Protein AF-A0A939NWH2-F1 (afdb_monomer_lite)

pLDDT: mean 80.01, std 16.92, range [40.03, 95.81]

Structure (mmCIF, N/CA/C/O backbone):
data_AF-A0A939NWH2-F1
#
_entry.id   AF-A0A939NWH2-F1
#
loop_
_atom_site.group_PDB
_atom_site.id
_atom_site.type_symbol
_atom_site.label_atom_id
_atom_site.label_alt_id
_atom_site.label_comp_id
_atom_site.label_asym_id
_atom_site.label_entity_id
_atom_site.label_seq_id
_atom_site.pdbx_PDB_ins_code
_atom_site.Cartn_x
_atom_site.Cartn_y
_atom_si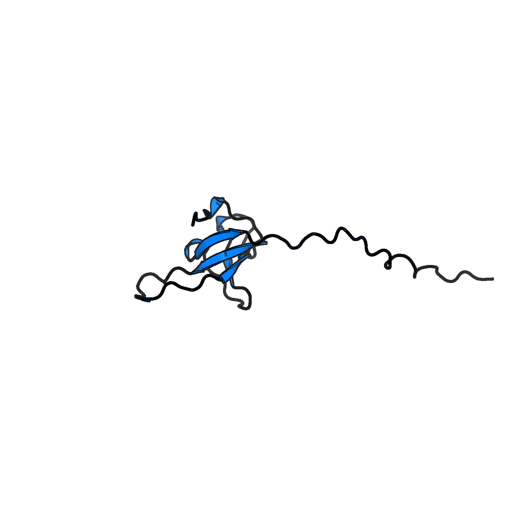te.Cartn_z
_atom_site.occupancy
_atom_site.B_iso_or_equiv
_atom_site.auth_seq_id
_atom_site.auth_comp_id
_atom_site.auth_asym_id
_atom_site.auth_atom_id
_atom_site.pdbx_PDB_model_num
ATOM 1 N N . MET A 1 1 ? -4.030 1.549 -19.768 1.00 60.06 1 MET A N 1
ATOM 2 C CA . MET A 1 1 ? -3.923 0.630 -18.614 1.00 60.06 1 MET A CA 1
ATOM 3 C C . MET A 1 1 ? -5.194 0.772 -17.807 1.00 60.06 1 MET A C 1
ATOM 5 O O . MET A 1 1 ? -5.603 1.903 -17.592 1.00 60.06 1 MET A O 1
ATOM 9 N N . ASN A 1 2 ? -5.837 -0.334 -17.429 1.00 82.50 2 ASN A N 1
ATOM 10 C CA . ASN A 1 2 ? -6.971 -0.271 -16.508 1.00 82.50 2 ASN A CA 1
ATOM 11 C C . ASN A 1 2 ? -6.433 0.001 -15.105 1.00 82.50 2 ASN A C 1
ATOM 13 O O . ASN A 1 2 ? -5.428 -0.592 -14.713 1.00 82.50 2 ASN A O 1
ATOM 17 N N . THR A 1 3 ? -7.073 0.913 -14.390 1.00 89.38 3 THR A N 1
ATOM 18 C CA . THR A 1 3 ? -6.744 1.224 -13.004 1.00 89.38 3 THR A CA 1
ATOM 19 C C . THR A 1 3 ? -7.545 0.341 -12.057 1.00 89.38 3 THR A C 1
ATOM 21 O O . THR A 1 3 ? -8.633 -0.133 -12.390 1.00 89.38 3 THR A O 1
ATOM 24 N N . ILE A 1 4 ? -6.983 0.096 -10.878 1.00 92.69 4 ILE A N 1
ATOM 25 C CA . ILE A 1 4 ? -7.623 -0.652 -9.798 1.00 92.69 4 ILE A CA 1
ATOM 26 C C . ILE A 1 4 ? -8.305 0.361 -8.877 1.00 92.69 4 ILE A C 1
ATOM 28 O O . ILE A 1 4 ? -7.662 1.292 -8.388 1.00 92.69 4 ILE A O 1
ATOM 32 N N . GLY A 1 5 ? -9.609 0.187 -8.657 1.00 91.56 5 GLY A N 1
ATOM 33 C CA . GLY A 1 5 ? -10.365 0.981 -7.690 1.00 91.56 5 GLY A CA 1
ATOM 34 C C . GLY A 1 5 ? -9.931 0.679 -6.255 1.00 91.56 5 GLY A C 1
ATOM 35 O O . GLY A 1 5 ? -9.465 -0.420 -5.954 1.00 91.56 5 GLY A O 1
ATOM 36 N N . THR A 1 6 ? -10.078 1.646 -5.349 1.00 90.06 6 THR A N 1
ATOM 37 C CA . THR A 1 6 ? -9.699 1.474 -3.935 1.00 90.06 6 THR A CA 1
ATOM 38 C C . THR A 1 6 ? -10.487 0.362 -3.235 1.00 90.06 6 THR A C 1
ATOM 40 O O . THR A 1 6 ? -9.985 -0.248 -2.296 1.00 90.06 6 THR A O 1
ATOM 43 N N . ASP A 1 7 ? -11.684 0.054 -3.730 1.00 90.56 7 ASP A N 1
ATOM 44 C CA . ASP A 1 7 ? -12.560 -1.044 -3.313 1.00 90.56 7 ASP A CA 1
ATOM 45 C C . ASP A 1 7 ? -12.028 -2.441 -3.680 1.00 90.56 7 ASP A C 1
ATOM 47 O O . ASP A 1 7 ? -12.427 -3.434 -3.074 1.00 90.56 7 ASP A O 1
ATOM 51 N N . GLN A 1 8 ? -11.107 -2.524 -4.643 1.00 92.56 8 GLN A N 1
ATOM 52 C CA . GLN A 1 8 ? -10.480 -3.771 -5.100 1.00 92.56 8 GLN A CA 1
ATOM 53 C C . GLN A 1 8 ? -9.097 -4.006 -4.475 1.00 92.56 8 GLN A C 1
ATOM 55 O O . GLN A 1 8 ? -8.423 -4.995 -4.782 1.00 92.56 8 GLN A O 1
ATOM 60 N N . LEU A 1 9 ? -8.640 -3.086 -3.624 1.00 93.69 9 LEU A N 1
ATOM 61 C CA . LEU A 1 9 ? -7.378 -3.235 -2.919 1.00 93.69 9 LEU A CA 1
ATOM 62 C C . LEU A 1 9 ? -7.504 -4.276 -1.808 1.00 93.69 9 LEU A C 1
ATOM 64 O O . LEU A 1 9 ? -8.536 -4.431 -1.163 1.00 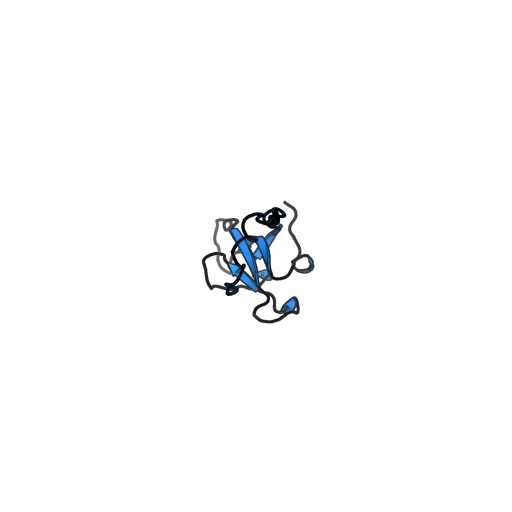93.69 9 LEU A O 1
ATOM 68 N N . GLU A 1 10 ? -6.409 -4.984 -1.570 1.00 94.31 10 GLU A N 1
ATOM 69 C CA . GLU A 1 10 ? -6.297 -5.950 -0.490 1.00 94.31 10 GLU A CA 1
ATOM 70 C C . GLU A 1 10 ? -5.369 -5.424 0.610 1.00 94.31 10 GLU A C 1
ATOM 72 O O . GLU A 1 10 ? -4.333 -4.813 0.316 1.00 94.31 10 GLU A O 1
ATOM 77 N N . PRO A 1 11 ? -5.673 -5.727 1.881 1.00 94.38 11 PRO A N 1
ATOM 78 C CA . PRO A 1 11 ? -4.849 -5.303 3.000 1.00 94.38 11 PRO A CA 1
ATOM 79 C C . PRO A 1 11 ? -3.475 -5.983 2.959 1.00 94.38 11 PRO A C 1
ATOM 81 O O . PRO A 1 11 ? -3.364 -7.183 2.696 1.00 94.38 11 PRO A O 1
ATOM 84 N N . ASN A 1 12 ? -2.417 -5.236 3.284 1.00 92.75 12 ASN A N 1
ATOM 85 C CA . ASN A 1 12 ? -1.039 -5.738 3.368 1.00 92.75 12 ASN A CA 1
ATOM 86 C C . ASN A 1 12 ? -0.544 -6.394 2.066 1.00 92.75 12 ASN A C 1
ATOM 88 O O . ASN A 1 12 ? 0.208 -7.375 2.083 1.00 92.75 12 ASN A O 1
ATOM 92 N N . ARG A 1 13 ? -0.989 -5.866 0.922 1.00 94.38 13 ARG A N 1
ATOM 93 C CA . ARG A 1 13 ? -0.533 -6.259 -0.416 1.00 94.38 13 ARG A CA 1
ATOM 94 C C . ARG A 1 13 ? 0.226 -5.131 -1.093 1.00 94.38 13 ARG A C 1
ATOM 96 O O . ARG A 1 13 ? 0.073 -3.964 -0.743 1.00 94.38 13 ARG A O 1
ATOM 103 N N . PHE A 1 14 ? 1.038 -5.516 -2.070 1.00 94.94 14 PHE A N 1
ATOM 104 C CA . PHE A 1 14 ? 1.852 -4.606 -2.860 1.00 94.94 14 PHE A CA 1
ATOM 105 C C . PHE A 1 14 ? 1.207 -4.354 -4.219 1.00 94.94 14 PHE A C 1
ATOM 107 O O . PHE A 1 14 ? 0.665 -5.279 -4.831 1.00 94.94 14 PHE A O 1
ATOM 114 N N . TYR A 1 15 ? 1.297 -3.119 -4.697 1.00 95.56 15 TYR A N 1
ATOM 115 C CA . TYR A 1 15 ? 0.751 -2.690 -5.979 1.00 95.56 15 TYR A CA 1
ATOM 116 C C . TYR A 1 15 ? 1.740 -1.778 -6.696 1.00 95.56 15 TYR A C 1
ATOM 118 O O . TYR A 1 15 ? 2.457 -1.007 -6.064 1.00 95.56 15 TYR A O 1
ATOM 126 N N . TRP A 1 16 ? 1.743 -1.854 -8.023 1.00 94.94 16 TRP A N 1
ATOM 127 C CA . TRP A 1 16 ? 2.293 -0.802 -8.865 1.00 94.94 16 TRP A CA 1
ATOM 128 C C . TRP A 1 16 ? 1.332 0.375 -8.846 1.00 94.94 16 TRP A C 1
ATOM 130 O O . TRP A 1 16 ? 0.163 0.221 -9.224 1.00 94.94 16 TRP A O 1
ATOM 140 N N . ALA A 1 17 ? 1.819 1.526 -8.409 1.00 94.06 17 ALA A N 1
ATOM 141 C CA . ALA A 1 17 ? 1.031 2.737 -8.304 1.00 94.06 17 ALA A CA 1
ATOM 142 C C . ALA A 1 17 ? 1.829 3.945 -8.783 1.00 94.06 17 ALA A C 1
ATOM 144 O O . ALA A 1 17 ? 3.057 3.933 -8.816 1.00 94.06 17 ALA A O 1
ATOM 145 N N . ARG A 1 18 ? 1.110 4.996 -9.156 1.00 91.81 18 ARG A N 1
ATOM 146 C CA . ARG A 1 18 ? 1.678 6.306 -9.450 1.00 91.81 18 ARG A CA 1
ATOM 147 C C . ARG A 1 18 ? 1.106 7.306 -8.471 1.00 91.81 18 ARG A C 1
ATOM 149 O O . ARG A 1 18 ? -0.112 7.376 -8.300 1.00 91.81 18 ARG A O 1
ATOM 156 N N . ARG A 1 19 ? 1.977 8.103 -7.864 1.00 89.94 19 ARG A N 1
ATOM 157 C CA . ARG A 1 19 ? 1.552 9.217 -7.026 1.00 89.94 19 ARG A CA 1
ATOM 158 C C . ARG A 1 19 ? 0.920 10.305 -7.892 1.00 89.94 19 ARG A C 1
ATOM 160 O O . ARG A 1 19 ? 1.458 10.680 -8.930 1.00 89.94 19 ARG A O 1
ATOM 167 N N . LEU A 1 20 ? -0.237 10.802 -7.480 1.00 87.62 20 LEU A N 1
ATOM 168 C CA . LEU A 1 20 ? -0.883 11.926 -8.139 1.00 87.62 20 LEU A CA 1
ATOM 169 C C . LEU A 1 20 ? -0.241 13.235 -7.655 1.00 87.62 20 LEU A C 1
ATOM 171 O O . LEU A 1 20 ? 0.068 13.363 -6.464 1.00 87.62 20 LEU A O 1
ATOM 175 N N . PRO A 1 21 ? -0.045 14.225 -8.543 1.00 80.00 21 PRO A N 1
ATOM 176 C CA . PRO A 1 21 ? 0.450 15.530 -8.134 1.00 80.00 21 PRO A CA 1
ATOM 177 C C . PRO A 1 21 ? -0.514 16.161 -7.125 1.00 80.00 21 PRO A C 1
ATOM 179 O O . PRO A 1 21 ? -1.739 16.071 -7.259 1.00 80.00 21 PRO A O 1
ATOM 182 N N . ALA A 1 22 ? 0.040 16.813 -6.102 1.00 71.00 22 ALA A N 1
ATOM 183 C CA . ALA A 1 22 ? -0.768 17.521 -5.122 1.00 71.00 22 ALA A CA 1
ATOM 184 C C . ALA A 1 22 ? -1.582 18.625 -5.816 1.00 71.00 22 ALA A C 1
ATOM 186 O O . ALA A 1 22 ? -1.089 19.327 -6.705 1.00 71.00 22 ALA A O 1
ATOM 187 N N . LYS A 1 23 ? -2.849 18.792 -5.415 1.00 65.56 23 LYS A N 1
ATOM 188 C CA . LYS A 1 23 ? -3.705 19.858 -5.952 1.00 65.56 23 LYS A CA 1
ATOM 189 C C . LYS A 1 23 ? -3.019 21.213 -5.750 1.00 65.56 23 LYS A C 1
ATOM 191 O O . LYS A 1 23 ? -2.794 21.627 -4.618 1.00 65.56 23 LYS A O 1
ATOM 196 N N . GLY A 1 24 ? -2.720 21.899 -6.853 1.00 61.69 24 GLY A N 1
ATOM 197 C CA . GLY A 1 24 ? -2.060 23.209 -6.855 1.00 61.69 24 GLY A CA 1
ATOM 198 C C . GLY A 1 24 ? -0.579 23.184 -7.235 1.00 61.69 24 GLY A C 1
ATOM 199 O O . GLY A 1 24 ? 0.020 24.248 -7.363 1.00 61.69 24 GLY A O 1
ATOM 200 N N . THR A 1 25 ? 0.014 22.009 -7.461 1.00 58.44 25 THR A N 1
ATOM 201 C CA . THR A 1 25 ? 1.380 21.897 -7.984 1.00 58.44 25 THR A CA 1
ATOM 202 C C . THR A 1 25 ? 1.328 21.572 -9.474 1.00 58.44 25 THR A C 1
ATOM 204 O O . THR A 1 25 ? 0.959 20.468 -9.868 1.00 58.44 25 THR A O 1
ATOM 207 N N . SER A 1 26 ? 1.696 22.539 -10.316 1.00 54.72 26 SER A N 1
ATOM 208 C CA . SER A 1 26 ? 1.912 22.329 -11.752 1.00 54.72 26 SER A CA 1
ATOM 209 C C . SER A 1 26 ? 3.227 21.580 -11.962 1.00 54.72 26 SER A C 1
ATOM 211 O O . SER A 1 26 ? 4.223 22.165 -12.378 1.00 54.72 26 SER A O 1
ATOM 213 N N . ILE A 1 27 ? 3.270 20.300 -11.598 1.00 57.97 27 ILE A N 1
ATOM 214 C CA . ILE A 1 27 ? 4.378 19.436 -12.001 1.00 57.97 27 ILE A CA 1
ATOM 215 C C . ILE A 1 27 ? 4.036 18.964 -13.413 1.00 57.97 27 ILE A C 1
ATOM 217 O O . ILE A 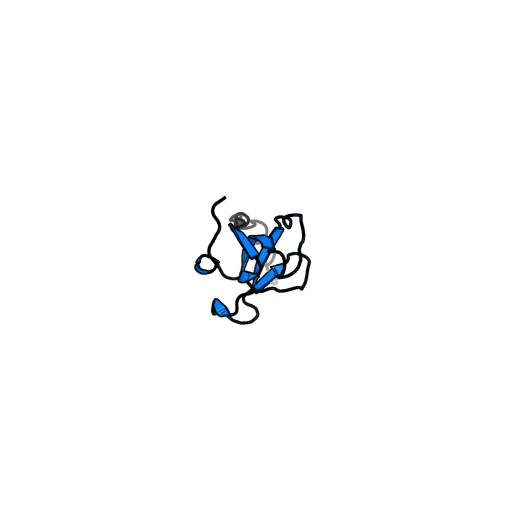1 27 ? 3.048 18.263 -13.617 1.00 57.97 27 ILE A O 1
ATOM 221 N N . SER A 1 28 ? 4.816 19.430 -14.387 1.00 53.69 28 SER A N 1
ATOM 222 C CA . SER A 1 28 ? 4.636 19.131 -15.814 1.00 53.69 28 SER A CA 1
ATOM 223 C C . SER A 1 28 ? 4.946 17.676 -16.172 1.00 53.69 28 SER A C 1
ATOM 225 O O . SER A 1 28 ? 4.576 17.230 -17.252 1.00 53.69 28 SER A O 1
ATOM 227 N N . GLU A 1 29 ? 5.582 16.934 -15.265 1.00 58.47 29 GLU A N 1
ATOM 228 C CA . GLU A 1 29 ? 5.988 15.551 -15.483 1.00 58.47 29 GLU A CA 1
ATOM 229 C C . GLU A 1 29 ? 5.115 14.586 -14.666 1.00 58.47 29 GLU A C 1
ATOM 231 O O . GLU A 1 29 ? 4.904 14.806 -13.466 1.00 58.47 29 GLU A O 1
ATOM 236 N N . PRO A 1 30 ? 4.591 13.512 -15.284 1.00 63.44 30 PRO A N 1
ATOM 237 C CA . PRO A 1 30 ? 3.892 12.467 -14.553 1.00 63.44 30 PRO A CA 1
ATOM 238 C C . PRO A 1 30 ? 4.857 11.819 -13.556 1.00 63.44 30 PRO A C 1
ATOM 240 O O . PRO A 1 30 ? 5.974 11.466 -13.922 1.00 63.44 30 PRO A O 1
ATOM 243 N N . SER A 1 31 ? 4.432 11.646 -12.302 1.00 76.31 31 SER A N 1
ATOM 244 C CA . SER A 1 31 ? 5.236 10.917 -11.319 1.00 76.31 31 SER A CA 1
ATOM 245 C C . SER A 1 31 ? 5.532 9.497 -11.804 1.00 76.31 31 SER A C 1
ATOM 247 O O . SER A 1 31 ? 4.707 8.879 -12.488 1.00 76.31 31 SER A O 1
ATOM 249 N N . ASP A 1 32 ? 6.704 8.987 -11.435 1.00 86.31 32 ASP A N 1
ATOM 250 C CA . ASP A 1 32 ? 7.115 7.633 -11.784 1.00 86.31 32 ASP A CA 1
ATOM 251 C C . ASP A 1 32 ? 6.181 6.582 -11.166 1.00 86.31 32 ASP A C 1
ATOM 253 O O . ASP A 1 32 ? 5.512 6.807 -10.152 1.00 86.31 32 ASP A O 1
ATOM 257 N N . ILE A 1 33 ? 6.119 5.420 -11.818 1.00 91.25 33 ILE A N 1
ATOM 258 C CA . ILE A 1 33 ? 5.400 4.258 -11.301 1.00 91.25 33 ILE A CA 1
ATOM 259 C C . ILE A 1 33 ? 6.319 3.535 -10.317 1.00 91.25 33 ILE A C 1
ATOM 261 O O . ILE A 1 33 ? 7.413 3.103 -10.677 1.00 91.25 33 ILE A O 1
ATOM 265 N N . GLU A 1 34 ? 5.845 3.354 -9.092 1.00 92.38 34 GLU A N 1
ATOM 266 C CA . GLU A 1 34 ? 6.587 2.737 -7.996 1.00 92.38 34 GLU A CA 1
ATOM 267 C C . GLU A 1 34 ? 5.796 1.592 -7.348 1.00 92.38 34 GLU A C 1
ATOM 269 O O . GLU A 1 34 ? 4.586 1.439 -7.549 1.00 92.38 34 GLU A O 1
ATOM 274 N N . VAL A 1 35 ? 6.494 0.749 -6.584 1.00 93.62 35 VAL A N 1
ATOM 275 C CA . VAL A 1 35 ? 5.856 -0.299 -5.780 1.00 93.62 35 VAL A CA 1
ATOM 276 C C . VAL A 1 35 ? 5.496 0.277 -4.421 1.00 93.62 35 VAL A C 1
ATOM 278 O O . VAL A 1 35 ? 6.364 0.735 -3.681 1.00 93.62 35 VAL A O 1
ATOM 281 N N . VAL A 1 36 ? 4.220 0.176 -4.066 1.00 94.75 36 VAL A N 1
ATOM 282 C CA . VAL A 1 36 ? 3.692 0.621 -2.774 1.00 94.75 36 VAL A CA 1
ATOM 283 C C . VAL A 1 36 ? 2.989 -0.513 -2.045 1.00 94.75 36 VAL A C 1
ATOM 285 O O . VAL A 1 36 ? 2.540 -1.478 -2.668 1.00 94.75 36 VAL A O 1
ATOM 288 N N . GLN A 1 37 ? 2.863 -0.395 -0.725 1.00 95.75 37 GLN A N 1
ATOM 289 C CA . GLN A 1 37 ? 2.128 -1.337 0.115 1.00 95.75 37 GLN A CA 1
ATOM 290 C C . GLN A 1 37 ? 0.843 -0.705 0.655 1.00 95.75 37 GLN A C 1
ATOM 292 O O . GLN A 1 37 ? 0.870 0.396 1.198 1.00 95.75 37 GLN A O 1
ATOM 297 N N . ILE A 1 38 ? -0.268 -1.441 0.600 1.00 95.81 38 ILE A N 1
ATOM 298 C CA . ILE A 1 38 ? -1.489 -1.088 1.333 1.00 95.81 38 ILE A CA 1
ATOM 299 C C . ILE A 1 38 ? -1.295 -1.453 2.803 1.00 95.81 38 ILE A C 1
ATOM 301 O O . ILE A 1 38 ? -1.196 -2.630 3.153 1.00 95.81 38 ILE A O 1
ATOM 305 N N . SER A 1 39 ? -1.215 -0.447 3.664 1.00 94.06 39 SER A N 1
ATOM 306 C CA . SER A 1 39 ? -0.984 -0.589 5.096 1.00 94.06 39 SER A CA 1
ATOM 307 C C . SER A 1 39 ? -2.285 -0.470 5.882 1.00 94.06 39 SER A C 1
ATOM 309 O O . SER A 1 39 ? -3.047 0.480 5.712 1.00 94.06 39 SER A O 1
ATOM 311 N N . THR A 1 40 ? -2.499 -1.410 6.802 1.00 94.50 40 THR A N 1
ATOM 312 C CA . THR A 1 40 ? -3.637 -1.422 7.737 1.00 94.50 40 THR A CA 1
ATOM 313 C C . THR A 1 40 ? -3.244 -0.962 9.143 1.00 94.50 40 THR A C 1
ATOM 315 O O . THR A 1 40 ? -3.885 -1.340 10.120 1.00 94.50 40 THR A O 1
ATOM 318 N N . VAL A 1 41 ? -2.147 -0.206 9.278 1.00 92.44 41 VAL A N 1
ATOM 319 C CA . VAL A 1 41 ? -1.583 0.164 10.590 1.00 92.44 41 VAL A CA 1
ATOM 320 C C . VAL A 1 41 ? -2.546 0.998 11.443 1.00 92.44 41 VAL A C 1
ATOM 322 O O . VAL A 1 41 ? -2.551 0.860 12.662 1.00 92.44 41 VAL A O 1
ATOM 325 N N . PHE A 1 42 ? -3.392 1.818 10.814 1.00 87.81 42 PHE A N 1
ATOM 326 C CA . PHE A 1 42 ? -4.361 2.676 11.505 1.00 87.81 42 PHE A CA 1
ATOM 327 C C . PHE A 1 42 ? -5.728 2.018 11.717 1.00 87.81 42 PHE A C 1
ATOM 329 O O . PHE A 1 42 ? -6.555 2.551 12.451 1.00 87.81 42 PHE A O 1
ATOM 336 N N . GLY A 1 43 ? -5.982 0.862 11.103 1.00 89.06 43 GLY A N 1
ATOM 337 C CA . GLY A 1 43 ? -7.260 0.178 11.230 1.00 89.06 43 GLY A CA 1
ATOM 338 C C . GLY A 1 43 ? -7.460 -0.922 10.196 1.00 89.06 43 GLY A C 1
ATOM 339 O O . GLY A 1 43 ? -6.876 -0.916 9.113 1.00 89.06 43 GLY A O 1
ATOM 340 N N . ALA A 1 44 ? -8.315 -1.882 10.548 1.00 88.62 44 ALA A N 1
ATOM 341 C CA . ALA A 1 44 ? -8.671 -2.989 9.667 1.00 88.62 44 ALA A CA 1
ATOM 342 C C . ALA A 1 44 ? -9.711 -2.595 8.605 1.00 88.62 44 ALA A C 1
ATOM 344 O O . ALA A 1 44 ? -9.709 -3.179 7.523 1.00 88.62 44 ALA A O 1
ATOM 345 N N . ALA A 1 45 ? -10.578 -1.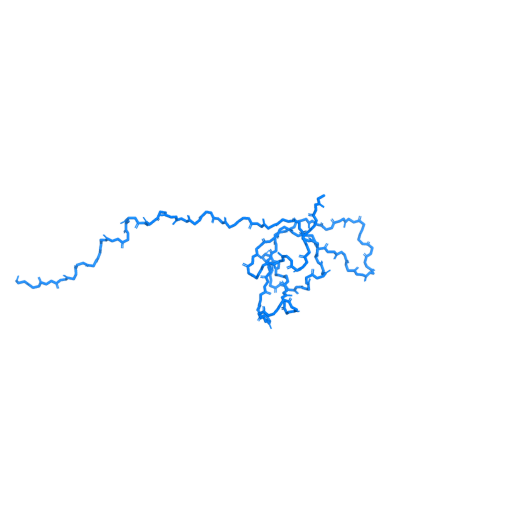615 8.888 1.00 88.62 45 ALA A N 1
ATOM 346 C CA . ALA A 1 45 ? -11.557 -1.133 7.917 1.00 88.62 45 ALA A CA 1
ATOM 347 C C . ALA A 1 45 ? -10.868 -0.351 6.789 1.00 88.62 45 ALA A C 1
ATOM 349 O O . ALA A 1 45 ? -9.901 0.372 7.032 1.00 88.62 45 ALA A O 1
ATOM 350 N N . CYS A 1 46 ? -11.370 -0.504 5.561 1.00 88.06 46 CYS A N 1
ATOM 351 C CA . CYS A 1 46 ? -10.747 0.042 4.351 1.00 88.06 46 CYS A CA 1
ATOM 352 C C . CYS A 1 46 ? -10.624 1.571 4.347 1.00 88.06 46 CYS A C 1
ATOM 354 O O . CYS A 1 46 ? -9.719 2.106 3.715 1.00 88.06 46 CYS A O 1
ATOM 356 N N . GLU A 1 47 ? -11.477 2.267 5.097 1.00 89.75 47 GLU A N 1
ATOM 357 C CA . GLU A 1 47 ? -11.417 3.720 5.288 1.00 89.75 47 GLU A CA 1
ATOM 358 C C . GLU A 1 47 ? -10.158 4.195 6.034 1.00 89.75 47 GLU A C 1
ATOM 360 O O . GLU A 1 47 ? -9.759 5.345 5.880 1.00 89.75 47 GLU A O 1
ATOM 365 N N . PHE A 1 48 ? -9.512 3.315 6.810 1.00 90.75 48 PHE A N 1
ATOM 366 C CA . PHE A 1 48 ? -8.285 3.620 7.559 1.00 90.75 48 PHE A CA 1
ATOM 367 C C . PHE A 1 48 ? -7.014 3.129 6.859 1.00 90.75 48 PHE A C 1
ATOM 369 O O . PHE A 1 48 ? -5.916 3.227 7.416 1.00 90.75 48 PHE A O 1
ATOM 376 N N . TRP A 1 49 ? -7.136 2.535 5.672 1.00 95.62 49 TRP A N 1
ATOM 377 C CA . TRP A 1 49 ? -5.973 2.032 4.955 1.00 95.62 49 TRP A CA 1
ATOM 378 C C . TRP A 1 49 ? -5.169 3.180 4.352 1.00 95.62 49 TRP A C 1
ATOM 380 O O . TRP A 1 49 ? -5.711 4.171 3.870 1.00 95.62 49 TRP A O 1
ATOM 390 N N . THR A 1 50 ? -3.852 3.015 4.354 1.00 94.94 50 THR A N 1
ATOM 391 C CA . THR A 1 50 ? -2.902 3.998 3.818 1.00 94.94 50 THR A CA 1
ATOM 392 C C . THR A 1 50 ? -1.944 3.336 2.840 1.00 94.94 50 THR A C 1
ATOM 394 O O . THR A 1 50 ? -1.806 2.113 2.806 1.00 94.94 50 THR A O 1
ATOM 397 N N . VAL A 1 51 ? -1.271 4.144 2.034 1.00 95.12 51 VAL A N 1
ATOM 398 C CA . VAL A 1 51 ? -0.204 3.722 1.130 1.00 95.12 51 VAL A CA 1
ATOM 399 C C . VAL A 1 51 ? 1.132 3.960 1.817 1.00 95.12 51 VAL A C 1
ATOM 401 O O . VAL A 1 51 ? 1.452 5.101 2.133 1.00 95.12 51 VAL A O 1
ATOM 404 N N . ALA A 1 52 ? 1.910 2.903 2.034 1.00 94.38 52 ALA A N 1
ATOM 405 C CA . ALA A 1 52 ? 3.296 2.995 2.478 1.00 94.38 52 ALA A CA 1
ATOM 406 C C . ALA A 1 52 ? 4.234 2.864 1.270 1.00 94.38 52 ALA A C 1
ATOM 408 O O . ALA A 1 52 ? 4.146 1.892 0.510 1.00 94.38 52 ALA A O 1
ATOM 409 N N . VAL A 1 53 ? 5.127 3.839 1.099 1.00 90.00 53 VAL A N 1
ATOM 410 C CA . VAL A 1 53 ? 6.136 3.826 0.031 1.00 90.00 53 VAL A CA 1
ATOM 411 C C . VAL A 1 53 ? 7.285 2.907 0.437 1.00 90.00 53 VAL A C 1
ATOM 413 O O . VAL A 1 53 ? 7.843 3.035 1.525 1.00 90.00 53 VAL A O 1
ATOM 416 N N . VAL A 1 54 ? 7.651 1.956 -0.425 1.00 86.56 54 VAL A N 1
ATOM 417 C CA . VAL A 1 54 ? 8.717 0.996 -0.110 1.00 86.56 54 VAL A CA 1
ATOM 418 C C . VAL A 1 54 ? 10.058 1.726 -0.012 1.00 86.56 54 VAL A C 1
ATOM 420 O O . VAL A 1 54 ? 10.502 2.358 -0.962 1.00 86.56 54 VAL A O 1
ATOM 423 N N . GLY A 1 55 ? 10.721 1.614 1.141 1.00 82.94 55 GLY A N 1
ATOM 424 C CA . GLY A 1 55 ? 11.990 2.300 1.411 1.00 82.94 55 GLY A CA 1
ATOM 425 C C . GLY A 1 55 ? 11.844 3.678 2.066 1.00 82.94 55 GLY A C 1
ATOM 426 O O . GLY A 1 55 ? 12.857 4.273 2.424 1.00 82.94 55 GLY A O 1
ATOM 427 N N . SER A 1 56 ? 10.612 4.148 2.284 1.00 83.75 56 SER A N 1
ATOM 428 C CA . SER A 1 56 ? 10.291 5.314 3.113 1.00 83.75 56 SER A CA 1
ATOM 429 C C . SER A 1 56 ? 9.414 4.889 4.301 1.00 83.75 56 SER A C 1
ATOM 431 O O . SER A 1 56 ? 8.785 3.831 4.275 1.00 83.75 56 SER A O 1
ATOM 433 N N . ASP A 1 57 ? 9.374 5.698 5.361 1.00 84.56 57 ASP A N 1
ATOM 434 C CA . ASP A 1 57 ? 8.387 5.548 6.449 1.00 84.56 57 ASP A CA 1
ATOM 435 C C . ASP A 1 57 ? 7.145 6.436 6.224 1.00 84.56 57 ASP A C 1
ATOM 437 O O . ASP A 1 57 ? 6.203 6.458 7.022 1.00 84.56 57 ASP A O 1
ATOM 441 N N . GLU A 1 58 ? 7.119 7.168 5.108 1.00 88.62 58 GLU A N 1
ATOM 442 C CA . GLU A 1 58 ? 5.992 8.007 4.729 1.00 88.62 58 GLU A CA 1
ATOM 443 C C . GLU A 1 58 ? 4.760 7.173 4.374 1.00 88.62 58 GLU A C 1
ATOM 445 O O . GLU A 1 58 ? 4.825 6.134 3.706 1.00 88.62 58 GLU A O 1
ATOM 450 N N . ARG A 1 59 ? 3.608 7.677 4.820 1.00 91.69 59 ARG A N 1
ATOM 451 C CA . ARG A 1 59 ? 2.295 7.092 4.573 1.00 91.69 59 ARG A CA 1
ATOM 452 C C . ARG A 1 59 ? 1.367 8.150 4.007 1.00 91.69 59 ARG A C 1
ATOM 454 O O . ARG A 1 59 ? 1.357 9.285 4.477 1.00 91.69 59 ARG A O 1
ATOM 461 N N . PHE A 1 60 ? 0.582 7.758 3.018 1.00 91.69 60 PHE A N 1
ATOM 462 C CA . PHE A 1 60 ? -0.315 8.647 2.291 1.00 91.69 60 PHE A CA 1
ATOM 463 C C . PHE A 1 60 ? -1.714 8.047 2.178 1.00 91.69 60 PHE A C 1
ATOM 465 O O . PHE A 1 60 ? -1.901 6.838 2.320 1.00 91.69 60 PHE A O 1
ATOM 472 N N . ASP A 1 61 ? -2.694 8.887 1.868 1.00 92.00 61 ASP A N 1
ATOM 473 C CA . ASP A 1 61 ? -4.048 8.431 1.567 1.00 92.00 61 ASP A CA 1
ATOM 474 C C . ASP A 1 61 ? -4.087 7.624 0.264 1.00 92.00 61 ASP A C 1
ATOM 476 O O . ASP A 1 61 ? -3.362 7.916 -0.690 1.00 92.00 61 ASP A O 1
ATOM 480 N N . LEU A 1 62 ? -5.000 6.649 0.179 1.00 92.81 62 LEU A N 1
ATOM 481 C CA . LEU A 1 62 ? -5.222 5.875 -1.051 1.00 92.81 62 LEU A CA 1
ATOM 482 C C . LEU A 1 62 ? -5.574 6.776 -2.247 1.00 92.81 62 LEU A C 1
ATOM 484 O O . LEU A 1 62 ? -5.196 6.484 -3.375 1.00 92.81 62 LEU A O 1
ATOM 488 N N . SER A 1 63 ? -6.275 7.886 -2.001 1.00 91.75 63 SER A N 1
ATOM 489 C CA . SER A 1 63 ? -6.697 8.849 -3.027 1.00 91.75 63 SER A CA 1
ATOM 490 C C . SER A 1 63 ? -5.549 9.674 -3.614 1.00 91.75 63 SER A C 1
ATOM 492 O O . SER A 1 63 ? -5.728 10.313 -4.651 1.00 91.75 63 SER A O 1
ATOM 494 N N . ALA A 1 64 ? -4.372 9.661 -2.981 1.00 91.06 64 ALA A N 1
ATOM 495 C CA . ALA A 1 64 ? -3.170 10.302 -3.503 1.00 91.06 64 ALA A CA 1
ATOM 496 C C . ALA A 1 64 ? -2.461 9.449 -4.570 1.00 91.06 64 ALA A C 1
ATOM 498 O O . ALA A 1 64 ? -1.441 9.880 -5.108 1.00 91.06 64 ALA A O 1
ATOM 499 N N . PHE A 1 65 ? -2.974 8.250 -4.868 1.00 92.44 65 PHE A N 1
ATOM 500 C CA . PHE A 1 65 ? -2.355 7.290 -5.773 1.00 92.44 65 PHE A CA 1
ATOM 501 C C . PHE A 1 65 ? -3.343 6.753 -6.806 1.00 92.44 65 PHE A C 1
ATOM 503 O O . PHE A 1 65 ? -4.529 6.557 -6.550 1.00 92.44 65 PHE A O 1
ATOM 510 N N . GLU A 1 66 ? -2.808 6.467 -7.985 1.00 93.69 66 GLU A N 1
ATOM 511 C CA . GLU A 1 66 ? -3.466 5.695 -9.029 1.00 93.69 66 GLU A CA 1
ATOM 512 C C . GLU A 1 66 ? -2.846 4.295 -9.062 1.00 93.69 66 GLU A C 1
ATOM 514 O O . GLU A 1 66 ? -1.634 4.156 -9.233 1.00 93.69 66 GLU A O 1
ATOM 519 N N . PHE A 1 67 ? -3.660 3.254 -8.881 1.00 94.56 67 PHE A N 1
ATOM 520 C CA . PHE A 1 67 ? -3.198 1.866 -8.807 1.00 94.56 67 PHE A CA 1
ATOM 521 C C . PHE A 1 67 ? -3.372 1.156 -10.150 1.00 94.56 67 PHE A C 1
ATOM 523 O O . PHE A 1 67 ? -4.417 1.285 -10.786 1.00 94.56 67 PHE A O 1
ATOM 530 N N . PHE A 1 68 ? -2.380 0.362 -10.562 1.00 93.69 68 PHE A N 1
ATOM 531 C CA . PHE A 1 68 ? -2.381 -0.316 -11.866 1.00 93.69 68 PHE A CA 1
ATOM 532 C C . PHE A 1 68 ? -2.478 -1.835 -11.764 1.00 93.69 68 PHE A C 1
ATOM 534 O O . PHE A 1 68 ? -3.346 -2.447 -12.379 1.00 93.69 68 PHE A O 1
ATOM 541 N N . GLN A 1 69 ? -1.565 -2.468 -11.022 1.00 94.06 69 GLN A N 1
ATOM 542 C CA . GLN A 1 69 ? -1.489 -3.926 -10.949 1.00 94.06 69 GLN A CA 1
ATOM 543 C C . GLN A 1 69 ? -0.995 -4.378 -9.579 1.00 94.06 69 GLN A C 1
ATOM 545 O O . GLN A 1 69 ? -0.031 -3.832 -9.045 1.00 94.06 69 GLN A O 1
ATOM 550 N N . LYS A 1 70 ? -1.618 -5.427 -9.040 1.00 94.88 70 LYS A N 1
ATOM 551 C CA . LYS A 1 70 ? -1.121 -6.124 -7.854 1.00 94.88 70 LYS A CA 1
ATOM 552 C C . LYS A 1 70 ? 0.226 -6.783 -8.156 1.00 94.88 70 LYS A C 1
ATOM 554 O O . LYS A 1 70 ? 0.377 -7.479 -9.163 1.00 94.88 70 LYS A O 1
ATOM 559 N N . VAL A 1 71 ? 1.199 -6.588 -7.275 1.00 93.50 71 VAL A N 1
ATOM 560 C CA . VAL A 1 71 ? 2.478 -7.296 -7.348 1.00 93.50 71 VAL A CA 1
ATOM 561 C C . VAL A 1 71 ? 2.234 -8.748 -6.924 1.00 93.50 71 VAL A C 1
ATOM 563 O O . VAL A 1 71 ? 1.672 -8.981 -5.846 1.00 93.50 71 VAL A O 1
ATOM 566 N N . PRO A 1 72 ? 2.610 -9.737 -7.753 1.00 90.00 72 PRO A N 1
ATOM 567 C CA . PRO A 1 72 ? 2.429 -11.135 -7.402 1.00 90.00 72 PRO A CA 1
ATOM 568 C C . PRO A 1 72 ? 3.254 -11.465 -6.161 1.00 90.00 72 PRO A C 1
ATOM 570 O O . PRO A 1 72 ? 4.409 -11.055 -6.031 1.00 90.00 72 PRO A O 1
ATOM 573 N N . SER A 1 73 ? 2.660 -12.224 -5.242 1.00 83.56 73 SER A N 1
ATOM 574 C CA . SER A 1 73 ? 3.429 -12.795 -4.145 1.00 83.56 73 SER A CA 1
ATOM 575 C C . SER A 1 73 ? 4.507 -13.712 -4.719 1.00 83.56 73 SER A C 1
ATOM 577 O O . SER A 1 73 ? 4.243 -14.413 -5.704 1.00 83.56 73 SER A O 1
ATOM 579 N N . PRO A 1 74 ? 5.712 -13.730 -4.124 1.00 81.75 74 PRO A N 1
ATOM 580 C CA . PRO A 1 74 ? 6.706 -14.714 -4.507 1.00 81.75 74 PRO A CA 1
ATOM 581 C C . PRO A 1 74 ? 6.095 -16.114 -4.370 1.00 81.75 74 PRO A C 1
ATOM 583 O O . PRO A 1 74 ? 5.251 -16.324 -3.488 1.00 81.75 74 PRO A O 1
ATOM 586 N N . PRO A 1 75 ? 6.493 -17.066 -5.230 1.00 80.50 75 PRO A N 1
ATOM 587 C CA . PRO A 1 75 ? 6.024 -18.434 -5.112 1.00 80.50 75 PRO A CA 1
ATOM 588 C C . PRO A 1 75 ? 6.288 -18.906 -3.685 1.00 80.50 75 PRO A C 1
ATOM 590 O O . PRO A 1 75 ? 7.406 -18.783 -3.174 1.00 80.50 75 PRO A O 1
ATOM 593 N N . ILE A 1 76 ? 5.239 -19.395 -3.024 1.00 70.25 76 ILE A N 1
ATOM 594 C CA . ILE A 1 76 ? 5.383 -20.037 -1.723 1.00 70.25 76 ILE A CA 1
ATOM 595 C C . ILE A 1 76 ? 6.389 -21.158 -1.952 1.00 70.25 76 ILE A C 1
ATOM 597 O O . ILE A 1 76 ? 6.202 -21.990 -2.839 1.00 70.25 76 ILE A O 1
ATOM 601 N N . ALA A 1 77 ? 7.491 -21.153 -1.205 1.00 62.25 77 ALA A N 1
ATOM 602 C CA . ALA A 1 77 ? 8.433 -22.253 -1.245 1.00 62.25 77 ALA A CA 1
ATOM 603 C C . ALA A 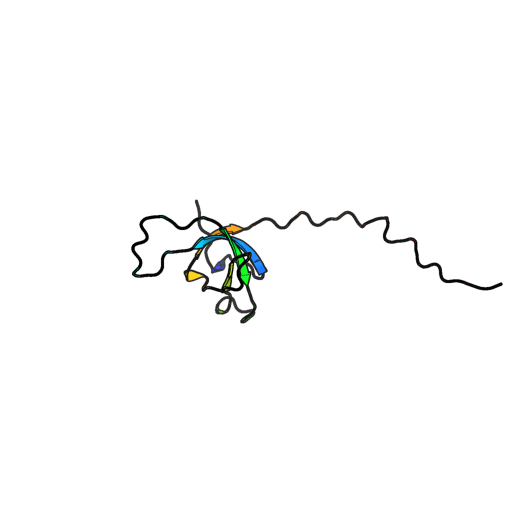1 77 ? 7.737 -23.488 -0.653 1.00 62.25 77 ALA A C 1
ATOM 605 O O . ALA A 1 77 ? 7.877 -23.784 0.529 1.00 62.25 77 ALA A O 1
ATOM 606 N N . GLU A 1 78 ? 6.982 -24.222 -1.470 1.00 58.75 78 GLU A N 1
ATOM 607 C CA . GLU A 1 78 ? 6.427 -25.533 -1.112 1.00 58.75 78 GLU A CA 1
ATOM 608 C C . GLU A 1 78 ? 7.529 -26.589 -0.925 1.00 58.75 78 GLU A C 1
ATOM 610 O O . GLU A 1 78 ? 7.275 -27.714 -0.500 1.00 58.75 78 GLU A O 1
ATOM 615 N N . ALA A 1 79 ? 8.792 -26.225 -1.160 1.00 56.19 79 ALA A N 1
ATOM 616 C CA . ALA A 1 79 ? 9.934 -27.001 -0.727 1.00 56.19 79 ALA A CA 1
ATOM 617 C C . ALA A 1 79 ? 10.073 -26.907 0.801 1.00 56.19 79 ALA A C 1
ATOM 619 O O . ALA A 1 79 ? 10.895 -26.157 1.335 1.00 56.19 79 ALA A O 1
ATOM 620 N N . ARG A 1 80 ? 9.278 -27.721 1.510 1.00 55.59 80 ARG A N 1
ATOM 621 C CA . ARG A 1 80 ? 9.623 -28.290 2.819 1.00 55.59 80 ARG A CA 1
ATOM 622 C C . ARG A 1 80 ? 11.125 -28.551 2.807 1.00 55.59 80 ARG A C 1
ATOM 624 O O . ARG A 1 80 ? 11.558 -29.489 2.149 1.00 55.59 80 ARG A O 1
ATOM 631 N N . ARG A 1 81 ? 11.917 -27.705 3.478 1.00 59.84 81 ARG A N 1
ATOM 632 C CA . ARG A 1 81 ? 13.369 -27.888 3.600 1.00 59.84 81 ARG A CA 1
ATOM 633 C C . ARG A 1 81 ? 13.584 -29.291 4.181 1.00 59.84 81 ARG A C 1
ATOM 635 O O . ARG A 1 81 ? 13.306 -29.468 5.368 1.00 59.84 81 ARG A O 1
ATOM 642 N N . PRO A 1 82 ? 14.058 -30.290 3.411 1.00 54.25 82 PRO A N 1
ATOM 643 C CA . PRO A 1 82 ? 14.233 -31.645 3.941 1.00 54.25 82 PRO A CA 1
ATOM 644 C C . PRO A 1 82 ? 15.264 -31.659 5.079 1.00 54.25 82 PRO A C 1
ATOM 646 O O . PRO A 1 82 ? 15.231 -32.507 5.962 1.00 54.25 82 PRO A O 1
ATOM 649 N N . ASN A 1 83 ? 16.135 -30.649 5.094 1.00 55.88 83 ASN A N 1
ATOM 650 C CA . ASN A 1 83 ? 17.287 -30.542 5.977 1.00 55.88 83 ASN A CA 1
ATOM 651 C C . ASN A 1 83 ? 16.954 -29.994 7.376 1.00 55.88 83 ASN A C 1
ATOM 653 O O . ASN A 1 83 ? 17.860 -29.837 8.186 1.00 55.88 83 ASN A O 1
ATOM 657 N N . LEU A 1 84 ? 15.683 -29.692 7.685 1.00 54.12 84 LEU A N 1
ATOM 658 C CA . LEU A 1 84 ? 15.279 -29.230 9.023 1.00 54.12 84 LEU A CA 1
ATOM 659 C C . LEU A 1 84 ? 14.837 -30.374 9.962 1.00 54.12 84 LEU A C 1
ATOM 661 O O . LEU A 1 84 ? 14.308 -30.109 11.037 1.00 54.12 84 LEU A O 1
ATOM 665 N N . VAL A 1 85 ? 15.048 -31.642 9.581 1.00 54.66 85 VAL A N 1
ATOM 666 C CA . VAL A 1 85 ? 14.729 -32.815 10.419 1.00 54.66 85 VAL A CA 1
ATOM 667 C C . VAL A 1 85 ? 15.929 -33.762 10.522 1.00 54.66 85 VAL A C 1
ATOM 669 O O . VAL A 1 85 ? 15.90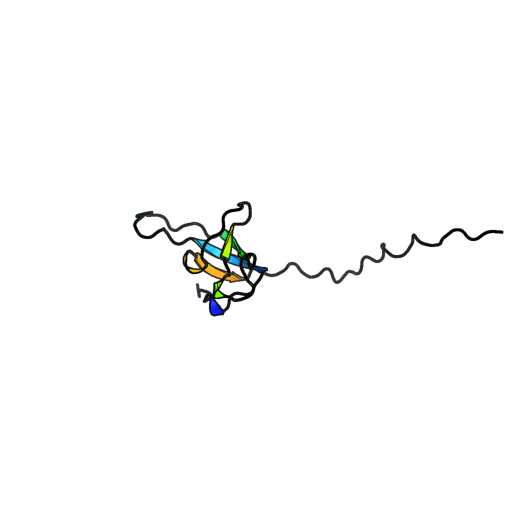0 -34.873 10.014 1.00 54.66 85 VAL A O 1
ATOM 672 N N . SER A 1 86 ? 17.006 -33.331 11.178 1.00 56.38 86 SER A N 1
ATOM 673 C CA . SER A 1 86 ? 17.980 -34.244 11.803 1.00 56.38 86 SER A CA 1
ATOM 674 C C . SER A 1 86 ? 18.912 -33.454 12.718 1.00 56.38 86 SER A C 1
ATOM 676 O O . SER A 1 86 ? 19.990 -33.029 12.315 1.00 56.38 86 SER A O 1
ATOM 678 N N . GLY A 1 87 ? 18.489 -33.238 13.959 1.00 51.19 87 GLY A N 1
ATOM 679 C CA . GLY A 1 87 ? 19.342 -32.602 14.967 1.00 51.19 87 GLY A CA 1
ATOM 680 C C . GLY A 1 87 ? 18.854 -32.706 16.408 1.00 51.19 87 GLY A C 1
ATOM 681 O O . GLY A 1 87 ? 19.554 -32.271 17.309 1.00 51.19 87 GLY A O 1
ATOM 682 N N . ALA A 1 88 ? 17.686 -33.304 16.653 1.00 53.19 88 ALA A N 1
ATOM 683 C CA . ALA A 1 88 ? 17.189 -33.564 17.998 1.00 53.19 88 ALA A CA 1
ATOM 684 C C . ALA A 1 88 ? 17.000 -35.071 18.202 1.00 53.19 88 ALA A C 1
ATOM 686 O O . ALA A 1 88 ? 15.882 -35.577 18.251 1.00 53.19 88 ALA A O 1
ATOM 687 N N . LYS A 1 89 ? 18.108 -35.806 18.327 1.00 47.41 89 LYS A N 1
ATOM 688 C CA . LYS A 1 89 ? 18.115 -36.961 19.225 1.00 47.41 89 LYS A CA 1
ATOM 689 C C . LYS A 1 89 ? 19.004 -36.615 20.403 1.00 47.41 89 LYS A C 1
ATOM 691 O O . LYS A 1 89 ? 20.226 -36.615 20.323 1.00 47.41 89 LYS A O 1
ATOM 696 N N . SER A 1 90 ? 18.292 -36.221 21.450 1.00 46.88 90 SER A N 1
ATOM 697 C CA . SER A 1 90 ? 18.744 -36.111 22.820 1.00 46.88 90 SER A CA 1
ATOM 698 C C . SER A 1 90 ? 19.552 -37.346 23.221 1.00 46.88 90 SER A C 1
ATOM 700 O O . SER A 1 90 ? 19.209 -38.475 22.864 1.00 46.88 90 SER A O 1
ATOM 702 N N . VAL A 1 91 ? 20.630 -37.077 23.950 1.00 52.00 91 VAL A N 1
ATOM 703 C CA . VAL A 1 91 ? 21.383 -38.011 24.784 1.00 52.00 91 VAL A CA 1
ATOM 704 C C . VAL A 1 91 ? 20.428 -38.915 25.568 1.00 52.00 91 VAL A C 1
ATOM 706 O O . VAL A 1 91 ? 19.569 -38.428 26.298 1.00 52.00 91 VAL A O 1
ATOM 709 N N . ALA A 1 92 ? 20.629 -40.227 25.463 1.00 43.88 92 ALA A N 1
ATOM 710 C CA . ALA A 1 92 ? 20.162 -41.191 26.449 1.00 43.88 92 ALA A CA 1
ATOM 711 C C . ALA A 1 92 ? 21.300 -42.180 26.736 1.00 43.88 92 ALA A C 1
ATOM 713 O O . ALA A 1 92 ? 21.677 -42.979 25.883 1.00 43.88 92 ALA A O 1
ATOM 714 N N . THR A 1 93 ? 21.881 -42.000 27.922 1.00 40.03 93 THR A N 1
ATOM 715 C CA . THR A 1 93 ? 22.449 -42.984 28.854 1.00 40.03 93 THR A CA 1
ATOM 716 C C . THR A 1 93 ? 22.428 -44.448 28.406 1.00 40.03 93 THR A C 1
ATOM 718 O O . THR A 1 93 ? 21.344 -44.962 28.158 1.00 40.03 93 THR A O 1
ATOM 721 N N . PHE A 1 94 ? 23.594 -45.108 28.404 1.00 45.34 94 PHE A N 1
ATOM 722 C CA . PHE A 1 94 ? 23.982 -46.194 29.327 1.00 45.34 94 PHE A CA 1
ATOM 723 C C . PHE A 1 94 ? 25.509 -46.261 29.416 1.00 45.34 94 PHE A C 1
ATOM 725 O O . PHE A 1 94 ? 26.158 -46.153 28.352 1.00 45.34 94 PHE A O 1
#

Sequence (94 aa):
MNTIGTDQLEPNRFYWARRLPAKGTSISEPSDIEVVQISTVFGAACEFWTVAVVGSDERFDLSAFEFFQKVPSPPIAEARRPNLVSGAKSVATF

Radius of gyration: 21.1 Å; chains: 1; bounding box: 36×69×48 Å

Secondary structure (DSSP, 8-state):
-PPBPGGG--TT-EEEEEEPPPTT----SPPPEEEEEEE-TT-SSGGG-EEEETTS--EEEGGGEEEEEEPPPPPP-----GGGSSS-------

Foldseek 3Di:
DDWDDLVRDDAFFKFFKFFADDPPDPPVDGGDTAIWTFYQPQHPDSQNTWIHGVPDNDTHHPVRITTDGTDDDDPDPPPPPPPPPDDDPDDDDD